Protein AF-A0A654M3J6-F1 (afdb_monomer)

Mean predicted aligned error: 6.0 Å

Structure (mmCIF, N/CA/C/O backbone):
data_AF-A0A654M3J6-F1
#
_entry.id   AF-A0A654M3J6-F1
#
loop_
_atom_site.group_PDB
_atom_site.id
_atom_site.type_symbol
_atom_site.label_atom_id
_atom_site.label_alt_id
_atom_site.label_comp_id
_atom_site.label_asym_id
_atom_site.label_entity_id
_atom_site.label_seq_id
_atom_site.pdbx_PDB_ins_code
_atom_site.Cartn_x
_atom_site.Cartn_y
_atom_site.Cartn_z
_atom_site.occupancy
_atom_site.B_iso_or_equiv
_atom_site.auth_seq_id
_atom_site.auth_comp_id
_atom_site.auth_asym_id
_atom_site.auth_atom_id
_atom_site.pdbx_PDB_model_num
ATOM 1 N N . MET A 1 1 ? 23.819 6.722 -14.914 1.00 44.62 1 MET A N 1
ATOM 2 C CA . MET A 1 1 ? 22.529 7.050 -14.271 1.00 44.62 1 MET A CA 1
ATOM 3 C C . MET A 1 1 ? 21.846 5.722 -14.022 1.00 44.62 1 MET A C 1
ATOM 5 O O . MET A 1 1 ? 21.140 5.274 -14.910 1.00 44.62 1 MET A O 1
ATOM 9 N N . GLU A 1 2 ? 22.232 4.964 -12.987 1.00 48.84 2 GLU A N 1
ATOM 10 C CA . GLU A 1 2 ? 21.936 3.512 -13.019 1.00 48.84 2 GLU A CA 1
ATOM 11 C C . GLU A 1 2 ? 21.458 2.859 -11.711 1.00 48.84 2 GLU A C 1
ATOM 13 O O . GLU A 1 2 ? 20.999 1.728 -11.775 1.00 48.84 2 GLU A O 1
ATOM 18 N N . GLN A 1 3 ? 21.447 3.530 -10.551 1.00 51.41 3 GLN A N 1
ATOM 19 C CA . GLN A 1 3 ? 20.845 2.951 -9.325 1.00 51.41 3 GLN A CA 1
ATOM 20 C C . GLN A 1 3 ? 20.223 3.986 -8.379 1.00 51.41 3 GLN A C 1
ATOM 22 O O . GLN A 1 3 ? 19.177 3.715 -7.794 1.00 51.41 3 GLN A O 1
ATOM 27 N N . GLN A 1 4 ? 20.827 5.172 -8.239 1.00 54.16 4 GLN A N 1
ATOM 28 C CA . GLN A 1 4 ? 20.266 6.245 -7.405 1.00 54.16 4 GLN A CA 1
ATOM 29 C C . GLN A 1 4 ? 18.912 6.738 -7.928 1.00 54.16 4 GLN A C 1
ATOM 31 O O . GLN A 1 4 ? 17.977 6.839 -7.141 1.00 54.16 4 GLN A O 1
ATOM 36 N N . ASP A 1 5 ? 18.783 6.927 -9.245 1.00 61.38 5 ASP A N 1
ATOM 37 C CA . ASP A 1 5 ? 17.539 7.396 -9.873 1.00 61.38 5 ASP A CA 1
ATOM 38 C C . ASP A 1 5 ? 16.349 6.466 -9.577 1.00 61.38 5 ASP A C 1
ATOM 40 O O . ASP A 1 5 ? 15.274 6.929 -9.210 1.00 61.38 5 ASP A O 1
ATOM 44 N N . 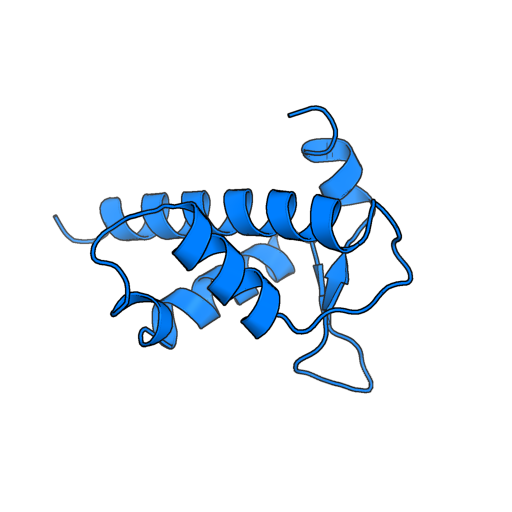ILE A 1 6 ? 16.560 5.145 -9.636 1.00 69.12 6 ILE A N 1
ATOM 45 C CA . ILE A 1 6 ? 15.511 4.142 -9.381 1.00 69.12 6 ILE A CA 1
ATOM 46 C C . ILE A 1 6 ? 15.111 4.136 -7.898 1.00 69.12 6 ILE A C 1
ATOM 48 O O . ILE A 1 6 ? 13.936 4.003 -7.563 1.00 69.12 6 ILE A O 1
ATOM 52 N N . SER A 1 7 ? 16.075 4.292 -6.985 1.00 76.25 7 SER A N 1
ATOM 53 C CA . SER A 1 7 ? 15.779 4.346 -5.549 1.00 76.25 7 SER A CA 1
ATOM 54 C C . SER A 1 7 ? 14.960 5.58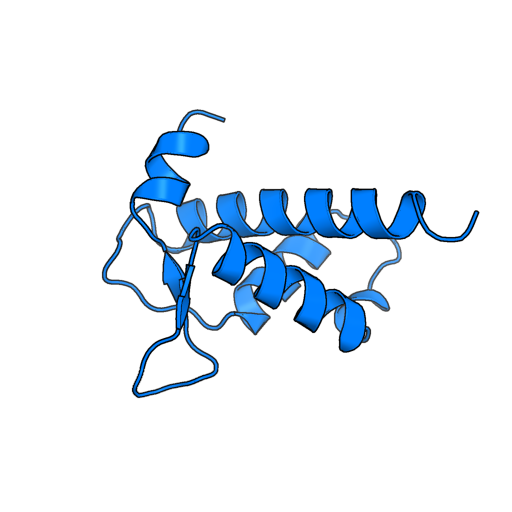6 -5.182 1.00 76.25 7 SER A C 1
ATOM 56 O O . SER A 1 7 ? 14.024 5.482 -4.389 1.00 76.25 7 SER A O 1
ATOM 58 N N . GLU A 1 8 ? 15.298 6.750 -5.740 1.00 81.19 8 GLU A N 1
ATOM 59 C CA . GLU A 1 8 ? 14.543 7.992 -5.528 1.00 81.19 8 GLU A CA 1
ATOM 60 C C . GLU A 1 8 ? 13.145 7.911 -6.150 1.00 81.19 8 GLU A C 1
ATOM 62 O O . GLU A 1 8 ? 12.162 8.342 -5.544 1.00 81.19 8 GLU A O 1
ATOM 67 N N . GLU A 1 9 ? 13.032 7.289 -7.323 1.00 83.56 9 GLU A N 1
ATOM 68 C CA . GLU A 1 9 ? 11.761 7.039 -7.995 1.00 83.56 9 GLU A CA 1
ATOM 69 C C . GLU A 1 9 ? 10.843 6.141 -7.159 1.00 83.56 9 GLU A C 1
ATOM 71 O O . GLU A 1 9 ? 9.700 6.517 -6.879 1.00 83.56 9 GLU A O 1
ATOM 76 N N . ILE A 1 10 ? 11.350 4.998 -6.682 1.00 86.06 10 ILE A N 1
ATOM 77 C CA . ILE A 1 10 ? 10.589 4.084 -5.827 1.00 86.06 10 ILE A CA 1
ATOM 78 C C . ILE A 1 10 ? 10.149 4.792 -4.543 1.00 86.06 10 ILE A C 1
ATOM 80 O O . ILE A 1 10 ? 8.993 4.652 -4.136 1.00 86.06 10 ILE A O 1
ATOM 84 N N . GLN A 1 11 ? 11.031 5.557 -3.893 1.00 87.06 11 GLN A N 1
ATOM 85 C CA . GLN A 1 11 ? 10.671 6.314 -2.691 1.00 87.06 11 GLN A CA 1
ATOM 86 C C . GLN A 1 11 ? 9.583 7.345 -2.994 1.00 87.06 11 GLN A C 1
ATOM 88 O O . GLN A 1 11 ? 8.577 7.410 -2.289 1.00 87.06 11 GLN A O 1
ATOM 93 N N . GLY A 1 12 ? 9.726 8.096 -4.085 1.00 88.31 12 GLY A N 1
ATOM 94 C CA . GLY A 1 12 ? 8.723 9.057 -4.521 1.00 88.31 12 GLY A CA 1
ATOM 95 C C . GLY A 1 12 ? 7.360 8.404 -4.768 1.00 88.31 12 GLY A C 1
ATOM 96 O O . GLY A 1 12 ? 6.341 8.927 -4.316 1.00 88.31 12 GLY A O 1
ATOM 97 N N . LEU A 1 13 ? 7.329 7.268 -5.467 1.00 90.00 13 LEU A N 1
ATOM 98 C CA . LEU A 1 13 ? 6.100 6.518 -5.736 1.00 90.00 13 LEU A CA 1
ATOM 99 C C . LEU A 1 13 ? 5.502 5.913 -4.464 1.00 90.00 13 LEU A C 1
ATOM 101 O O . LEU A 1 13 ? 4.283 5.927 -4.307 1.00 90.00 13 LEU A O 1
ATOM 105 N N . THR A 1 14 ? 6.336 5.446 -3.535 1.00 91.31 14 THR A N 1
ATOM 106 C CA . THR A 1 14 ? 5.906 4.945 -2.220 1.00 91.31 14 THR A CA 1
ATOM 107 C C . THR A 1 14 ? 5.166 6.042 -1.458 1.00 91.31 14 THR A C 1
ATOM 109 O O . THR A 1 14 ? 4.022 5.847 -1.054 1.00 91.31 14 THR A O 1
ATOM 112 N N . LEU A 1 15 ? 5.765 7.231 -1.347 1.00 91.50 15 LEU A N 1
ATOM 113 C CA . LEU A 1 15 ? 5.159 8.373 -0.658 1.00 91.50 15 LEU A CA 1
ATOM 114 C C . LEU A 1 15 ? 3.859 8.832 -1.329 1.00 91.50 15 LEU A C 1
ATOM 116 O O . LEU A 1 15 ? 2.861 9.079 -0.655 1.00 91.50 15 LEU A O 1
ATOM 120 N N . ALA A 1 16 ? 3.846 8.915 -2.661 1.00 91.75 16 ALA A N 1
ATOM 121 C CA . ALA A 1 16 ? 2.641 9.276 -3.401 1.00 91.75 16 ALA A CA 1
ATOM 122 C C . ALA A 1 16 ? 1.520 8.239 -3.213 1.00 91.75 16 ALA A C 1
ATOM 124 O O . ALA A 1 16 ? 0.361 8.619 -3.061 1.00 91.75 16 ALA A O 1
ATOM 125 N N . SER A 1 17 ? 1.866 6.950 -3.157 1.00 93.19 17 SER A N 1
ATOM 126 C CA . SER A 1 17 ? 0.912 5.865 -2.902 1.00 93.19 17 SER A CA 1
ATOM 127 C C . SER A 1 17 ? 0.282 5.972 -1.521 1.00 93.19 17 SER A C 1
ATOM 129 O O . SER A 1 17 ? -0.925 5.796 -1.409 1.00 93.19 17 SER A O 1
ATOM 131 N N . VAL A 1 18 ? 1.057 6.314 -0.485 1.00 94.38 18 VAL A N 1
ATOM 132 C CA . VAL A 1 18 ? 0.511 6.532 0.865 1.00 94.38 18 VAL A CA 1
ATOM 133 C C . VAL A 1 18 ? -0.509 7.671 0.869 1.00 94.38 18 VAL A C 1
ATOM 135 O O . VAL A 1 18 ? -1.603 7.497 1.400 1.00 94.38 18 VAL A O 1
ATOM 138 N N . LYS A 1 19 ? -0.202 8.804 0.224 1.00 92.25 19 LYS A N 1
ATOM 139 C CA . LYS A 1 19 ? -1.130 9.945 0.142 1.00 92.25 19 LYS A CA 1
ATOM 140 C C . LYS A 1 19 ? -2.428 9.591 -0.582 1.00 92.25 19 LYS A C 1
ATOM 142 O O . LYS A 1 19 ? -3.511 9.827 -0.057 1.00 92.25 19 LYS A O 1
ATOM 147 N N . VAL A 1 20 ? -2.322 8.970 -1.758 1.00 93.06 20 VAL A N 1
ATOM 148 C CA . VAL A 1 20 ? -3.498 8.521 -2.518 1.00 93.06 20 VAL A CA 1
ATOM 149 C C . VAL A 1 20 ? -4.312 7.512 -1.712 1.00 93.06 20 VAL A C 1
ATOM 151 O O . VAL A 1 20 ? -5.538 7.579 -1.714 1.00 93.06 20 VAL A O 1
ATOM 154 N N . LEU A 1 21 ? -3.652 6.609 -0.983 1.00 93.56 21 LEU A N 1
ATOM 155 C CA . LEU A 1 21 ? -4.321 5.627 -0.141 1.00 93.56 21 LEU A CA 1
ATOM 156 C C . LEU A 1 21 ? -5.128 6.298 0.982 1.00 93.56 21 LEU A C 1
ATOM 158 O O . LEU A 1 21 ? -6.318 6.020 1.093 1.00 93.56 21 LEU A O 1
ATOM 162 N N . ILE A 1 22 ? -4.516 7.213 1.740 1.00 93.31 22 ILE A N 1
ATOM 163 C CA . ILE A 1 22 ? -5.155 8.038 2.787 1.00 93.31 22 ILE A CA 1
ATOM 164 C C . ILE A 1 22 ? -6.398 8.755 2.246 1.00 93.31 22 ILE A C 1
ATOM 166 O O . ILE A 1 22 ? -7.472 8.678 2.844 1.00 93.31 22 ILE A O 1
ATOM 170 N N . GLU A 1 23 ? -6.271 9.413 1.092 1.00 91.50 23 GLU A N 1
ATOM 171 C CA . GLU A 1 23 ? -7.384 10.114 0.450 1.00 91.50 23 GLU A CA 1
ATOM 172 C C . GLU A 1 23 ? -8.491 9.150 -0.001 1.00 91.50 23 GLU A C 1
ATOM 174 O O . GLU A 1 23 ? -9.671 9.408 0.229 1.00 91.50 23 GLU A O 1
ATOM 179 N N . SER A 1 24 ? -8.121 8.026 -0.622 1.00 90.88 24 SER A N 1
ATOM 180 C CA . SER A 1 24 ? -9.069 7.051 -1.176 1.00 90.88 24 SER A CA 1
ATOM 181 C C . SER A 1 24 ? -9.885 6.325 -0.107 1.00 90.88 24 SER A C 1
ATOM 183 O O . SER A 1 24 ? -11.043 5.985 -0.347 1.00 90.88 24 SER A O 1
ATOM 185 N N . THR A 1 25 ? -9.302 6.106 1.074 1.00 92.50 25 THR A N 1
ATOM 186 C CA . THR A 1 25 ? -9.982 5.477 2.210 1.00 92.50 25 THR A CA 1
ATOM 187 C C . THR A 1 25 ? -10.590 6.499 3.162 1.00 92.50 25 THR A C 1
ATOM 189 O O . THR A 1 25 ? -11.233 6.099 4.127 1.00 92.50 25 THR A O 1
ATOM 192 N N . ASN A 1 26 ? -10.395 7.804 2.929 1.00 90.88 26 ASN A N 1
ATOM 193 C CA . ASN A 1 26 ? -10.783 8.867 3.857 1.00 90.88 26 ASN A CA 1
ATOM 194 C C . ASN A 1 26 ? -10.293 8.587 5.295 1.00 90.88 26 ASN A C 1
ATOM 196 O O . ASN A 1 26 ? -11.036 8.748 6.264 1.00 90.88 26 ASN A O 1
ATOM 200 N N . ASN A 1 27 ? -9.046 8.117 5.425 1.00 90.12 27 ASN A N 1
ATOM 201 C CA . ASN A 1 27 ? -8.420 7.686 6.684 1.00 90.12 27 ASN A CA 1
ATOM 202 C C . ASN A 1 27 ? -9.067 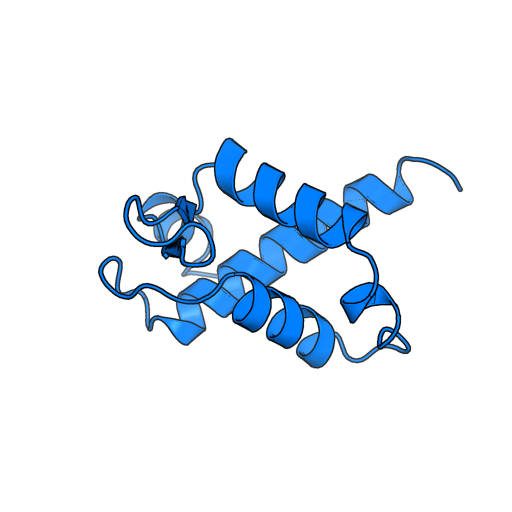6.468 7.377 1.00 90.12 27 ASN A C 1
ATOM 204 O O . ASN A 1 27 ? -8.743 6.167 8.529 1.00 90.12 27 ASN A O 1
ATOM 208 N N . GLU A 1 28 ? -9.960 5.730 6.716 1.00 92.56 28 GLU A N 1
ATOM 209 C CA . GLU A 1 28 ? -10.595 4.553 7.308 1.00 92.56 28 GLU A CA 1
ATOM 210 C C . GLU A 1 28 ? -9.710 3.302 7.201 1.00 92.56 28 GLU A C 1
ATOM 212 O O . GLU A 1 28 ? -9.531 2.714 6.136 1.00 92.56 28 GLU A O 1
ATOM 217 N N . LEU A 1 29 ? -9.221 2.816 8.345 1.00 93.31 29 LEU A N 1
ATOM 218 C CA . LEU A 1 29 ? -8.345 1.633 8.425 1.00 93.31 29 LEU A CA 1
ATOM 219 C C . LEU A 1 29 ? -9.024 0.301 8.054 1.00 93.31 29 LEU A C 1
ATOM 221 O O . LEU A 1 29 ? -8.350 -0.705 7.858 1.00 93.31 29 LEU A O 1
ATOM 225 N N . LYS A 1 30 ? -10.361 0.262 8.017 1.00 93.06 30 LYS A N 1
ATOM 226 C CA . LYS A 1 30 ? -11.143 -0.958 7.732 1.00 93.06 30 LYS A CA 1
ATOM 227 C C . LYS A 1 30 ? -11.526 -1.098 6.261 1.00 93.06 30 LYS A C 1
ATOM 229 O O . LYS A 1 30 ? -12.115 -2.112 5.891 1.00 93.06 30 LYS A O 1
ATOM 234 N N . VAL A 1 31 ? -11.224 -0.095 5.441 1.00 93.56 31 VAL A N 1
ATOM 235 C CA . VAL A 1 31 ? -11.510 -0.118 4.009 1.00 93.56 31 VAL A CA 1
ATOM 236 C C . VAL A 1 31 ? -10.329 -0.758 3.295 1.00 93.56 31 VAL A C 1
ATOM 238 O O . VAL A 1 31 ? -9.209 -0.253 3.346 1.00 93.56 31 VAL A O 1
ATOM 241 N N . SER A 1 32 ? -10.584 -1.887 2.638 1.00 94.56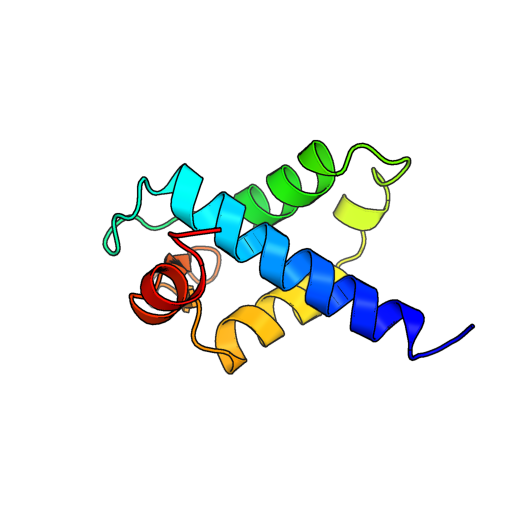 32 SER A N 1
ATOM 242 C CA . SER A 1 32 ? -9.629 -2.504 1.725 1.00 94.56 32 SER A CA 1
ATOM 243 C C . SER A 1 32 ? -9.743 -1.870 0.346 1.00 94.56 32 SER A C 1
ATOM 245 O O . SER A 1 32 ? -10.851 -1.674 -0.161 1.00 94.56 32 SER A O 1
ATOM 247 N N . VAL A 1 33 ? -8.609 -1.643 -0.301 1.00 95.19 33 VAL A N 1
ATOM 248 C CA . VAL A 1 33 ? -8.542 -1.210 -1.700 1.00 95.19 33 VAL A CA 1
ATOM 249 C C . VAL A 1 33 ? -7.585 -2.103 -2.468 1.00 95.19 33 VAL A C 1
ATOM 251 O O . VAL A 1 33 ? -6.663 -2.678 -1.891 1.00 95.19 33 VAL A O 1
ATOM 254 N N . LYS A 1 34 ? -7.764 -2.210 -3.784 1.00 95.25 34 LYS A N 1
ATOM 255 C CA . LYS A 1 34 ? -6.809 -2.949 -4.607 1.00 95.25 34 LYS A CA 1
ATOM 256 C C . LYS A 1 34 ? -5.541 -2.134 -4.773 1.00 95.25 34 LYS A C 1
ATOM 258 O O . LYS A 1 34 ? -5.588 -0.979 -5.194 1.00 95.25 34 LYS A O 1
ATOM 263 N N . PHE A 1 35 ? -4.394 -2.758 -4.523 1.00 93.94 35 PHE A N 1
ATOM 264 C CA . PHE A 1 35 ? -3.107 -2.078 -4.656 1.00 93.94 35 PHE A CA 1
ATOM 265 C C . PHE A 1 35 ? -2.890 -1.516 -6.070 1.00 93.94 35 PHE A C 1
ATOM 267 O O . PHE A 1 35 ? -2.388 -0.406 -6.231 1.00 93.94 35 PHE A O 1
ATOM 274 N N . VAL A 1 36 ? -3.311 -2.260 -7.099 1.00 91.69 36 VAL A N 1
ATOM 275 C CA . VAL A 1 36 ? -3.174 -1.832 -8.498 1.00 91.69 36 VAL A CA 1
ATOM 276 C C . VAL A 1 36 ? -3.963 -0.559 -8.806 1.00 91.69 36 VAL A C 1
ATOM 278 O O . VAL A 1 36 ? -3.482 0.272 -9.570 1.00 91.69 36 VAL A O 1
ATOM 281 N N . ASP A 1 37 ? -5.128 -0.368 -8.185 1.00 92.38 37 ASP A N 1
ATOM 282 C CA . ASP A 1 37 ? -5.952 0.820 -8.412 1.00 92.38 37 ASP A CA 1
ATOM 283 C C . ASP A 1 37 ? -5.270 2.061 -7.824 1.00 92.38 37 ASP A C 1
ATOM 285 O O . ASP A 1 37 ? -5.192 3.094 -8.487 1.00 92.38 37 ASP A O 1
ATOM 289 N N . ILE A 1 38 ? -4.680 1.924 -6.631 1.00 92.88 38 ILE A N 1
ATOM 290 C CA . ILE A 1 38 ? -3.887 2.979 -5.984 1.00 92.88 38 ILE A CA 1
ATOM 291 C C . ILE A 1 38 ? -2.647 3.319 -6.806 1.00 92.88 38 ILE A C 1
ATOM 293 O O . ILE A 1 38 ? -2.392 4.489 -7.087 1.00 92.88 38 ILE A O 1
ATOM 297 N N . TYR A 1 39 ? -1.891 2.306 -7.229 1.00 91.12 39 TYR A N 1
ATOM 298 C CA . TYR A 1 39 ? -0.686 2.508 -8.030 1.00 91.12 39 TYR A CA 1
ATOM 299 C C . TYR A 1 39 ? -0.998 3.225 -9.353 1.00 91.12 39 TYR A C 1
ATOM 301 O O . TYR A 1 39 ? -0.338 4.201 -9.708 1.00 91.12 39 TYR A O 1
ATOM 309 N N . ASN A 1 40 ? -2.056 2.801 -10.050 1.00 88.31 40 ASN A N 1
ATOM 310 C CA . ASN A 1 40 ? -2.478 3.434 -11.297 1.00 88.31 40 ASN A CA 1
ATOM 311 C C . ASN A 1 40 ? -2.937 4.885 -11.081 1.00 88.31 40 ASN A C 1
ATOM 313 O O . ASN A 1 40 ? -2.648 5.747 -11.911 1.00 88.31 40 ASN A O 1
ATOM 317 N N . ASP A 1 41 ? -3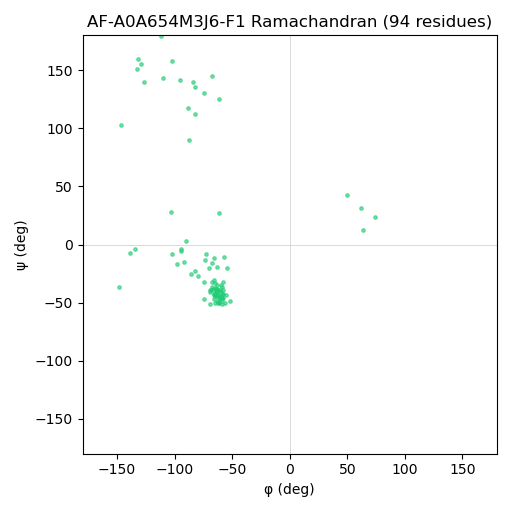.630 5.184 -9.977 1.00 89.69 41 ASP A N 1
ATOM 318 C CA . ASP A 1 41 ? -4.028 6.558 -9.649 1.00 89.69 41 ASP A CA 1
ATOM 319 C C . ASP A 1 41 ? -2.799 7.452 -9.386 1.00 89.69 41 ASP A C 1
ATOM 321 O O . ASP A 1 41 ? -2.699 8.553 -9.930 1.00 89.69 41 ASP A O 1
ATOM 325 N N . VAL A 1 42 ? -1.786 6.947 -8.672 1.00 89.69 42 VAL A N 1
ATOM 326 C CA . VAL A 1 42 ? -0.499 7.647 -8.494 1.00 89.69 42 VAL A CA 1
ATOM 327 C C . VAL A 1 42 ? 0.157 7.980 -9.836 1.00 89.69 42 VAL A C 1
ATOM 329 O O . VAL A 1 42 ? 0.531 9.137 -10.063 1.00 89.69 42 VAL A O 1
ATOM 332 N N . CYS A 1 43 ? 0.272 6.999 -10.737 1.00 84.94 43 CYS A N 1
ATOM 333 C CA . CYS A 1 43 ? 0.864 7.199 -12.063 1.00 84.94 43 CYS A CA 1
ATOM 334 C C . CYS A 1 43 ? 0.091 8.249 -12.879 1.00 84.94 43 CYS A C 1
ATOM 336 O O . CYS A 1 43 ? 0.698 9.116 -13.512 1.00 84.94 43 CYS A O 1
ATOM 338 N N . ARG A 1 44 ? -1.249 8.233 -12.819 1.00 84.25 44 ARG A N 1
ATOM 339 C CA . ARG A 1 44 ? -2.105 9.215 -13.509 1.00 84.25 44 ARG A CA 1
ATOM 340 C C . ARG A 1 44 ? -1.926 10.628 -12.959 1.00 84.25 44 ARG A C 1
ATOM 342 O O . ARG A 1 44 ? -1.757 11.565 -13.740 1.00 84.25 44 ARG A O 1
ATOM 349 N N . ARG A 1 45 ? -1.932 10.795 -11.632 1.00 83.69 45 ARG A N 1
ATOM 350 C CA . ARG A 1 45 ? -1.824 12.107 -10.965 1.00 83.69 45 ARG A CA 1
ATOM 351 C C . ARG A 1 45 ? -0.474 12.786 -11.178 1.00 83.69 45 ARG A C 1
ATOM 353 O O . ARG A 1 45 ? -0.415 14.012 -11.222 1.00 83.69 45 ARG A O 1
ATOM 360 N N . ARG A 1 46 ? 0.606 12.017 -11.340 1.00 74.75 46 ARG A N 1
ATOM 361 C CA . ARG A 1 46 ? 1.952 12.559 -11.600 1.00 74.75 46 ARG A CA 1
ATOM 362 C C . ARG A 1 46 ? 2.152 13.119 -13.016 1.00 74.75 46 ARG A C 1
ATOM 364 O O . ARG A 1 46 ? 3.159 13.778 -13.253 1.00 74.75 46 ARG A O 1
ATOM 371 N N . GLY A 1 47 ? 1.201 12.933 -13.936 1.00 61.72 47 GLY A N 1
ATOM 372 C CA . GLY A 1 47 ? 1.085 13.758 -15.146 1.00 61.72 47 GLY A CA 1
ATOM 373 C C . GLY A 1 47 ? 2.264 13.721 -16.132 1.00 61.72 47 GLY A C 1
ATOM 374 O O . GLY A 1 47 ? 2.522 14.725 -16.794 1.00 61.72 47 GLY A O 1
ATOM 375 N N . GLY A 1 48 ? 2.988 12.605 -16.266 1.00 49.94 48 GLY A N 1
ATOM 376 C CA . GLY A 1 48 ? 4.078 12.478 -17.249 1.00 49.94 48 GLY A CA 1
ATOM 377 C C . GLY A 1 48 ? 3.785 11.489 -18.383 1.00 49.94 48 GLY A C 1
ATOM 378 O O . GLY A 1 48 ? 2.742 10.844 -18.411 1.00 49.94 48 GLY A O 1
ATOM 379 N N . ARG A 1 49 ? 4.734 11.339 -19.324 1.00 42.56 49 ARG A N 1
ATOM 380 C CA . ARG A 1 49 ? 4.754 10.375 -20.460 1.00 42.56 49 ARG A CA 1
ATOM 381 C C . ARG A 1 49 ? 4.742 8.885 -20.026 1.00 42.56 49 ARG A C 1
ATOM 383 O O . ARG A 1 49 ? 5.241 8.019 -20.743 1.00 42.56 49 ARG A O 1
ATOM 390 N N . TYR A 1 50 ? 4.180 8.582 -18.863 1.00 48.50 50 TYR A N 1
ATOM 391 C CA . TYR A 1 50 ? 4.380 7.380 -18.064 1.00 48.50 50 TYR A CA 1
ATOM 392 C C . TYR A 1 50 ? 3.230 6.370 -18.148 1.00 48.50 50 TYR A C 1
ATOM 394 O O . TYR A 1 50 ? 3.103 5.504 -17.294 1.00 48.50 50 TYR A O 1
ATOM 402 N N . ASN A 1 51 ? 2.493 6.337 -19.264 1.00 47.75 51 ASN A N 1
ATOM 403 C CA . ASN A 1 51 ? 1.719 5.136 -19.626 1.00 47.75 51 ASN A CA 1
ATOM 404 C C . ASN A 1 51 ? 2.611 3.871 -19.741 1.00 47.75 51 ASN A C 1
ATOM 406 O O . ASN A 1 51 ? 2.098 2.764 -19.854 1.00 47.75 51 ASN A O 1
ATOM 410 N N . LYS A 1 52 ? 3.948 4.015 -19.727 1.00 47.53 52 LYS A N 1
ATOM 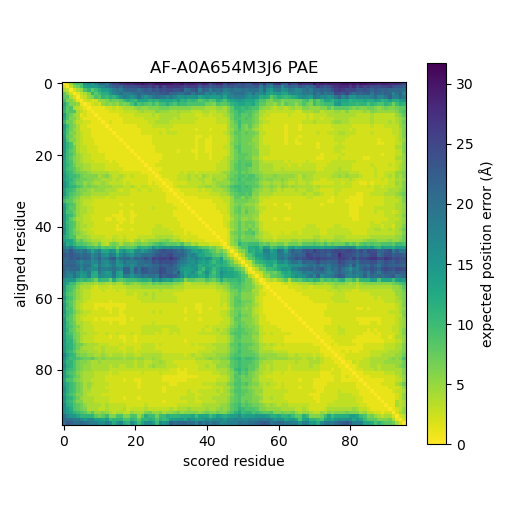411 C CA . LYS A 1 52 ? 4.901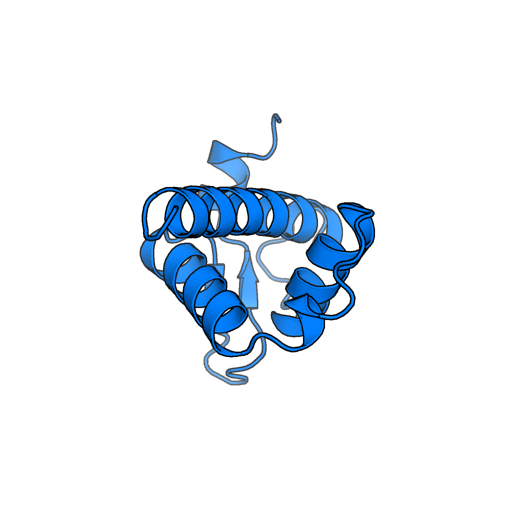 2.902 -19.597 1.00 47.53 52 LYS A CA 1
ATOM 412 C C . LYS A 1 52 ? 5.088 2.397 -18.156 1.00 47.53 52 LYS A C 1
ATOM 414 O O . LYS A 1 52 ? 5.396 1.223 -18.011 1.00 47.53 52 LYS A O 1
ATOM 419 N N . GLU A 1 53 ? 4.885 3.214 -17.118 1.00 52.47 53 GLU A N 1
ATOM 420 C CA . GLU A 1 53 ? 5.026 2.789 -15.708 1.00 52.47 53 GLU A CA 1
ATOM 421 C C . GLU A 1 53 ? 3.856 1.911 -15.249 1.00 52.47 53 GLU A C 1
ATOM 423 O O . GLU A 1 53 ? 4.078 0.944 -14.529 1.00 52.47 53 GLU A O 1
ATOM 428 N N . GLU A 1 54 ? 2.638 2.125 -15.779 1.00 52.50 54 GLU A N 1
ATOM 429 C CA . GLU A 1 54 ? 1.523 1.162 -15.642 1.00 52.50 54 GLU A CA 1
ATOM 430 C C . GLU A 1 54 ? 1.921 -0.253 -16.136 1.00 52.50 54 GLU A C 1
ATOM 432 O O . GLU A 1 54 ? 1.297 -1.246 -15.757 1.00 52.50 54 GLU A O 1
ATOM 437 N N . SER A 1 55 ? 2.973 -0.359 -16.965 1.00 54.78 55 SER A N 1
ATOM 438 C CA . SER A 1 55 ? 3.490 -1.612 -17.531 1.00 54.78 55 SER A CA 1
ATOM 439 C C . SER A 1 55 ? 4.759 -2.153 -16.848 1.00 54.78 55 SER A C 1
ATOM 441 O O . SER A 1 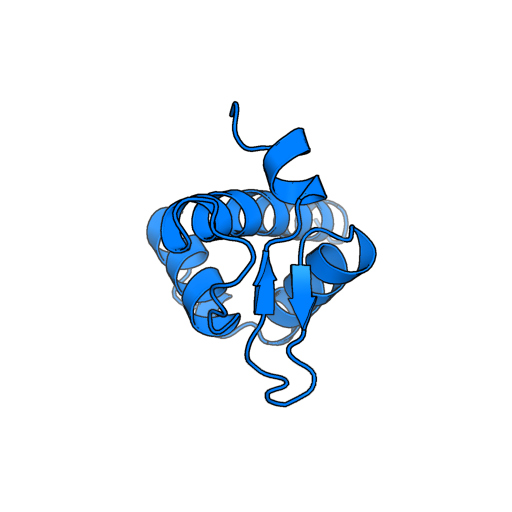55 ? 5.156 -3.277 -17.165 1.00 54.78 55 SER A O 1
ATOM 443 N N . ASP A 1 56 ? 5.400 -1.418 -15.927 1.00 74.25 56 ASP A N 1
ATOM 444 C CA . ASP A 1 56 ? 6.608 -1.898 -15.239 1.00 74.25 56 ASP A CA 1
ATOM 445 C C . ASP A 1 56 ? 6.241 -2.709 -13.988 1.00 74.25 56 ASP A C 1
ATOM 447 O O . ASP A 1 56 ? 6.081 -2.208 -12.871 1.00 74.25 56 ASP A O 1
ATOM 451 N N . LEU A 1 57 ? 6.088 -4.018 -14.201 1.00 82.19 57 LEU A N 1
ATOM 452 C CA . LEU A 1 57 ? 5.777 -4.982 -13.147 1.00 82.19 57 LEU A CA 1
ATOM 453 C C . LEU A 1 57 ? 6.819 -4.992 -12.019 1.00 82.19 57 LEU A C 1
ATOM 455 O O . LEU A 1 57 ? 6.447 -5.258 -10.876 1.00 82.19 57 LEU A O 1
ATOM 459 N N . GLN A 1 58 ? 8.095 -4.724 -12.322 1.00 8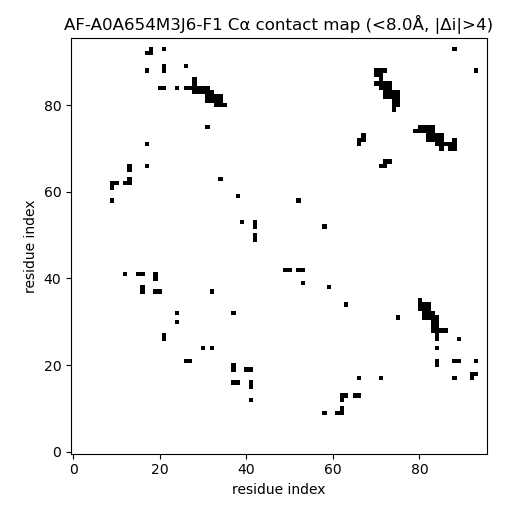5.00 58 GLN A N 1
ATOM 460 C CA . GLN A 1 58 ? 9.164 -4.744 -11.322 1.00 85.00 58 GLN A CA 1
ATOM 461 C C . GLN A 1 58 ? 9.083 -3.508 -10.435 1.00 85.00 58 GLN A C 1
ATOM 463 O O . GLN A 1 58 ? 9.078 -3.637 -9.212 1.00 85.00 58 GLN A O 1
ATOM 468 N N . LEU A 1 59 ? 8.930 -2.325 -11.034 1.00 85.56 59 LEU A N 1
ATOM 469 C CA . LEU A 1 59 ? 8.768 -1.077 -10.292 1.00 85.56 59 LEU A CA 1
ATOM 470 C C . LEU A 1 59 ? 7.544 -1.135 -9.371 1.00 85.56 59 LEU A C 1
ATOM 472 O O . LEU A 1 59 ? 7.633 -0.822 -8.182 1.00 85.56 59 LEU A O 1
ATOM 476 N N . ARG A 1 60 ? 6.412 -1.621 -9.894 1.00 88.94 60 ARG A N 1
ATOM 477 C CA . ARG A 1 60 ? 5.186 -1.814 -9.115 1.00 88.94 60 ARG A CA 1
ATOM 478 C C . ARG A 1 60 ? 5.393 -2.761 -7.930 1.00 88.94 60 ARG A C 1
ATOM 480 O O . ARG A 1 60 ? 4.905 -2.478 -6.835 1.00 88.94 60 ARG A O 1
ATOM 487 N N . GLN A 1 61 ? 6.113 -3.866 -8.130 1.00 90.75 61 GLN A N 1
ATOM 488 C CA . GLN A 1 61 ? 6.425 -4.802 -7.049 1.00 90.75 61 GLN A CA 1
ATOM 489 C C . GLN A 1 61 ? 7.335 -4.158 -5.996 1.00 90.75 61 GLN A C 1
ATOM 491 O O . GLN A 1 61 ? 7.046 -4.259 -4.809 1.00 90.75 61 GLN A O 1
ATOM 496 N N . HIS A 1 62 ? 8.368 -3.420 -6.406 1.00 91.81 62 HIS A N 1
ATOM 497 C CA . HIS A 1 62 ? 9.260 -2.728 -5.474 1.00 91.81 62 HIS A CA 1
ATOM 498 C C . HIS A 1 62 ? 8.544 -1.669 -4.630 1.00 91.81 62 HIS A C 1
ATOM 500 O O . HIS A 1 62 ? 8.809 -1.558 -3.434 1.00 91.81 62 HIS A O 1
ATOM 506 N N . VAL A 1 63 ? 7.606 -0.919 -5.217 1.00 92.56 63 VAL A N 1
ATOM 507 C CA . VAL A 1 63 ? 6.768 0.028 -4.463 1.00 92.56 63 VAL A CA 1
ATOM 508 C C . VAL A 1 63 ? 5.903 -0.716 -3.446 1.00 92.56 63 VAL A C 1
ATOM 510 O O . VAL A 1 63 ? 5.843 -0.317 -2.283 1.00 92.56 63 VAL A O 1
ATOM 513 N N . ARG A 1 64 ? 5.282 -1.832 -3.846 1.00 94.06 64 ARG A N 1
ATOM 514 C CA . ARG A 1 64 ? 4.491 -2.673 -2.939 1.00 94.06 64 ARG A CA 1
ATOM 515 C C . ARG A 1 64 ? 5.324 -3.185 -1.764 1.00 94.06 64 ARG A C 1
ATOM 517 O O . ARG A 1 64 ? 4.900 -3.074 -0.616 1.00 94.06 64 ARG A O 1
ATOM 524 N N . ASP A 1 65 ? 6.507 -3.715 -2.047 1.00 94.50 65 ASP A N 1
ATOM 525 C CA . ASP A 1 65 ? 7.413 -4.265 -1.039 1.00 94.50 65 ASP A CA 1
ATOM 526 C C . ASP A 1 65 ? 7.910 -3.177 -0.077 1.00 94.50 65 ASP A C 1
ATOM 528 O O . ASP A 1 65 ? 7.995 -3.406 1.133 1.00 94.50 65 ASP A O 1
ATOM 532 N N . ASN A 1 66 ? 8.173 -1.966 -0.575 1.00 94.62 66 ASN A N 1
ATOM 533 C CA . ASN A 1 66 ? 8.546 -0.831 0.268 1.00 94.62 66 ASN A CA 1
ATOM 534 C C . ASN A 1 66 ? 7.403 -0.345 1.159 1.00 94.62 66 ASN A C 1
ATOM 536 O O . ASN A 1 66 ? 7.642 -0.044 2.327 1.00 94.62 66 ASN A O 1
ATOM 540 N N . LEU A 1 67 ? 6.163 -0.324 0.665 1.00 95.38 67 LEU A N 1
ATOM 541 C CA . LEU A 1 67 ? 4.994 -0.003 1.491 1.00 95.38 67 LEU A CA 1
ATOM 542 C C . LEU A 1 67 ? 4.798 -1.033 2.615 1.00 95.38 67 LEU A C 1
ATOM 544 O O . LEU A 1 67 ? 4.493 -0.658 3.749 1.00 95.38 67 LEU A O 1
ATOM 548 N N . LEU A 1 68 ? 5.004 -2.320 2.316 1.00 96.06 68 LEU A N 1
ATOM 549 C CA . LEU A 1 68 ? 4.877 -3.415 3.283 1.00 96.06 68 LEU A CA 1
ATOM 550 C C . LEU A 1 68 ? 5.985 -3.396 4.332 1.00 96.06 68 LEU A C 1
ATOM 552 O O . LEU A 1 68 ? 5.704 -3.425 5.527 1.00 96.06 68 LEU A O 1
ATOM 556 N N . SER A 1 69 ? 7.242 -3.326 3.895 1.00 95.38 69 SER A N 1
ATOM 557 C CA . SER A 1 69 ? 8.407 -3.302 4.789 1.00 95.38 69 SER A CA 1
ATOM 558 C C . SER A 1 69 ? 8.447 -2.049 5.662 1.00 95.38 69 SER A C 1
ATOM 560 O O . SER A 1 69 ? 8.835 -2.125 6.827 1.00 95.38 69 SER A O 1
ATOM 562 N N . SER A 1 70 ? 7.967 -0.916 5.142 1.00 94.25 70 SER A N 1
ATOM 563 C CA . SER A 1 70 ? 7.786 0.311 5.925 1.00 94.25 70 SER A CA 1
ATOM 564 C C . SER A 1 70 ? 6.589 0.243 6.879 1.00 94.25 70 SER A C 1
ATOM 566 O O . SER A 1 70 ? 6.485 1.073 7.781 1.00 94.25 70 SER A O 1
ATOM 568 N N . GLY A 1 71 ? 5.698 -0.742 6.734 1.00 95.12 71 GLY A N 1
ATOM 569 C CA . GLY A 1 71 ? 4.521 -0.921 7.584 1.00 95.12 71 GLY A CA 1
ATOM 570 C C . GLY A 1 71 ? 3.404 0.090 7.322 1.00 95.12 71 GLY A C 1
ATOM 571 O O . GLY A 1 71 ? 2.598 0.345 8.216 1.00 95.12 71 GLY A O 1
ATOM 572 N N . TYR A 1 72 ? 3.356 0.683 6.127 1.00 95.81 72 TYR A N 1
ATOM 573 C CA . TYR A 1 72 ? 2.312 1.637 5.731 1.00 95.81 72 TYR A CA 1
ATOM 574 C C . TYR A 1 72 ? 1.036 0.960 5.243 1.00 95.81 72 TYR A C 1
ATOM 576 O O . TYR A 1 72 ? -0.043 1.553 5.289 1.00 95.81 72 TYR A O 1
ATOM 584 N N . ILE A 1 73 ? 1.159 -0.290 4.797 1.00 96.75 73 ILE A N 1
ATOM 585 C CA . ILE A 1 73 ? 0.036 -1.106 4.352 1.00 96.75 73 ILE A CA 1
ATOM 586 C C . ILE A 1 73 ? 0.087 -2.499 4.977 1.00 96.75 73 ILE A C 1
ATOM 588 O O . ILE A 1 73 ? 1.147 -2.982 5.378 1.00 96.75 73 ILE A O 1
ATOM 592 N N . PHE A 1 74 ? -1.060 -3.164 4.996 1.00 95.69 74 PHE A N 1
ATOM 593 C CA . PHE A 1 74 ? -1.202 -4.581 5.319 1.00 95.69 74 PHE A CA 1
ATOM 594 C C . PHE A 1 74 ? -1.973 -5.286 4.193 1.00 95.69 74 PHE A C 1
ATOM 596 O O . PHE A 1 74 ? -2.918 -4.712 3.662 1.00 95.69 74 PHE A O 1
ATOM 603 N N . ILE A 1 75 ? -1.577 -6.501 3.803 1.00 95.94 75 ILE A N 1
ATOM 604 C CA . ILE A 1 75 ? -2.274 -7.279 2.757 1.00 95.94 75 ILE A CA 1
ATOM 605 C C . ILE A 1 75 ? -3.475 -7.987 3.380 1.00 95.94 75 ILE A C 1
ATOM 607 O O . ILE A 1 75 ? -3.328 -8.601 4.436 1.00 95.94 75 ILE A O 1
ATOM 611 N N . ASP A 1 76 ? -4.633 -7.956 2.722 1.00 93.94 76 ASP A N 1
ATOM 612 C CA . ASP A 1 76 ? -5.787 -8.738 3.163 1.00 93.94 76 ASP A CA 1
ATOM 613 C C . ASP A 1 76 ? -5.459 -10.248 3.129 1.00 93.94 76 ASP A C 1
ATOM 615 O O . ASP A 1 76 ? -5.060 -10.773 2.087 1.00 93.94 76 ASP A O 1
ATOM 619 N N . PRO A 1 77 ? -5.621 -10.987 4.243 1.00 92.25 77 PRO A N 1
ATOM 620 C CA . PRO A 1 77 ? -5.362 -12.426 4.274 1.00 92.25 77 PRO A CA 1
ATOM 621 C C . PRO A 1 77 ? -6.290 -13.240 3.360 1.00 92.25 77 PRO A C 1
ATOM 623 O O . PRO A 1 77 ? -5.967 -14.384 3.044 1.00 92.25 77 PRO A O 1
ATOM 626 N N . ASN A 1 78 ? -7.433 -12.683 2.954 1.00 94.62 78 ASN A N 1
ATOM 627 C CA . ASN A 1 78 ? -8.407 -13.336 2.081 1.00 94.62 78 ASN A CA 1
ATOM 628 C C . ASN A 1 78 ? -8.260 -12.927 0.608 1.00 94.62 78 ASN A C 1
ATOM 630 O O . ASN A 1 78 ? -8.796 -13.614 -0.261 1.00 94.62 78 ASN A O 1
ATOM 634 N N . ASP A 1 79 ? -7.551 -11.832 0.324 1.00 94.12 79 ASP A N 1
ATOM 635 C CA . ASP A 1 79 ? -7.334 -11.315 -1.027 1.00 94.12 79 ASP A CA 1
ATOM 636 C C . ASP A 1 79 ? -5.953 -10.657 -1.144 1.00 94.12 79 ASP A C 1
ATOM 638 O O . ASP A 1 79 ? -5.733 -9.517 -0.738 1.00 94.12 79 ASP A O 1
ATOM 642 N N . ALA A 1 80 ? -5.016 -11.373 -1.767 1.00 91.50 80 ALA A N 1
ATOM 643 C CA . ALA A 1 80 ? -3.644 -10.913 -1.928 1.00 91.50 80 ALA A CA 1
ATOM 644 C C . ALA A 1 80 ? -3.504 -9.673 -2.827 1.00 91.50 80 ALA A C 1
ATOM 646 O O . ALA A 1 80 ? -2.423 -9.089 -2.853 1.00 91.50 80 ALA A O 1
ATOM 647 N N . ASP A 1 81 ? -4.534 -9.254 -3.561 1.00 93.12 81 ASP A N 1
ATOM 648 C CA . ASP A 1 81 ? -4.496 -8.018 -4.352 1.00 93.12 81 ASP A CA 1
ATOM 649 C C . ASP A 1 81 ? -5.027 -6.803 -3.579 1.00 93.12 81 ASP A C 1
ATOM 651 O O . ASP A 1 81 ? -4.781 -5.654 -3.972 1.00 93.12 81 ASP A O 1
ATOM 655 N N . SER A 1 82 ? -5.711 -7.055 -2.464 1.00 96.06 82 SER A N 1
ATOM 656 C CA . SER A 1 82 ? -6.294 -6.041 -1.598 1.00 96.06 82 SER A CA 1
ATOM 657 C C . SER A 1 82 ? -5.370 -5.696 -0.433 1.00 96.06 82 SER A C 1
ATOM 659 O O . SER A 1 82 ? -4.672 -6.536 0.140 1.00 96.06 82 SER A O 1
ATOM 661 N N . ILE A 1 83 ? -5.348 -4.412 -0.093 1.00 96.94 83 ILE A N 1
ATOM 662 C CA . ILE A 1 83 ? -4.509 -3.845 0.956 1.00 96.94 83 ILE A CA 1
ATOM 663 C C . ILE A 1 83 ? -5.328 -2.928 1.860 1.00 96.94 83 ILE A C 1
ATOM 665 O O . ILE A 1 83 ? -6.291 -2.295 1.425 1.00 96.94 83 ILE A O 1
ATOM 669 N N . TYR A 1 84 ? -4.904 -2.834 3.112 1.00 96.62 84 TYR A N 1
ATOM 670 C CA . TYR A 1 84 ? -5.405 -1.900 4.109 1.00 96.62 84 TYR A CA 1
ATOM 671 C C . TYR A 1 84 ? -4.347 -0.847 4.414 1.00 96.62 84 TYR A C 1
ATOM 673 O O . TYR A 1 84 ? -3.155 -1.155 4.483 1.00 96.62 84 TYR A O 1
ATOM 681 N N . LEU A 1 85 ? -4.800 0.382 4.648 1.00 96.12 85 LEU A N 1
ATOM 682 C CA . LEU A 1 85 ? -3.996 1.446 5.242 1.00 96.12 85 LEU A CA 1
ATOM 683 C C . LEU A 1 85 ? -3.684 1.111 6.710 1.00 96.12 85 LEU A C 1
ATOM 685 O O . LEU A 1 85 ? -4.526 0.546 7.411 1.00 96.12 85 LEU A O 1
ATOM 689 N N . THR A 1 86 ? -2.499 1.476 7.200 1.00 95.94 86 THR A N 1
ATOM 690 C CA . THR A 1 86 ? -2.150 1.348 8.624 1.00 95.94 86 THR A CA 1
ATOM 691 C C . THR A 1 86 ? -2.227 2.689 9.352 1.00 95.94 86 THR A C 1
ATOM 693 O O . THR A 1 86 ? -2.085 3.751 8.750 1.00 95.94 86 THR A O 1
ATOM 696 N N . GLN A 1 87 ? -2.388 2.653 10.681 1.00 94.25 87 GLN A N 1
ATOM 697 C CA . GLN A 1 87 ? -2.356 3.870 11.504 1.00 94.25 87 GLN A CA 1
ATOM 698 C C . GLN A 1 87 ? -1.020 4.617 11.366 1.00 94.25 87 GLN A C 1
ATOM 700 O O . GLN A 1 87 ? -1.014 5.837 11.275 1.00 94.25 87 GLN A O 1
ATOM 705 N N . LYS A 1 88 ? 0.098 3.884 11.245 1.00 94.56 88 LYS A N 1
ATOM 706 C CA . LYS A 1 88 ? 1.433 4.462 11.032 1.00 94.56 88 LYS A CA 1
ATOM 707 C C . LYS A 1 88 ? 1.475 5.382 9.808 1.00 94.56 88 LYS A C 1
ATOM 709 O O . LYS A 1 88 ? 2.066 6.452 9.867 1.00 94.56 88 LYS A O 1
ATOM 714 N N . ALA A 1 89 ? 0.852 4.968 8.705 1.00 92.88 89 ALA A N 1
ATOM 715 C CA . ALA A 1 89 ? 0.808 5.773 7.490 1.00 92.88 89 ALA A CA 1
ATOM 716 C C . ALA A 1 89 ? 0.046 7.093 7.695 1.00 92.88 89 ALA A C 1
ATOM 718 O O . ALA A 1 89 ? 0.487 8.128 7.207 1.00 92.88 89 ALA A O 1
ATOM 719 N N . ILE A 1 90 ? -1.058 7.067 8.448 1.00 92.38 90 ILE A N 1
ATOM 720 C CA . ILE A 1 90 ? -1.819 8.273 8.807 1.00 92.38 90 ILE A CA 1
ATOM 721 C C . ILE A 1 90 ? -0.966 9.180 9.696 1.00 92.38 90 ILE A C 1
ATOM 723 O O . ILE A 1 90 ? -0.815 10.358 9.389 1.00 92.38 90 ILE A O 1
ATOM 727 N N . ASP A 1 91 ? -0.374 8.633 10.757 1.00 91.38 91 ASP A N 1
ATOM 728 C CA . ASP A 1 91 ? 0.402 9.410 11.729 1.00 91.38 91 ASP A CA 1
ATOM 729 C C . ASP A 1 91 ? 1.601 10.126 11.082 1.00 91.38 91 ASP A C 1
ATOM 731 O O . ASP A 1 91 ? 1.949 11.234 11.479 1.00 91.38 91 ASP A O 1
ATOM 735 N N . GLU A 1 92 ? 2.231 9.511 10.075 1.00 89.44 92 GLU A N 1
ATOM 736 C CA . GLU A 1 92 ? 3.393 10.087 9.390 1.00 89.44 92 GLU A CA 1
ATOM 737 C C . GLU A 1 92 ? 3.028 11.042 8.237 1.00 89.44 92 GLU A C 1
ATOM 739 O O . GLU A 1 92 ? 3.831 11.918 7.908 1.00 89.44 92 GLU A O 1
ATOM 744 N N . TYR A 1 93 ? 1.850 10.897 7.611 1.00 84.94 93 TYR A N 1
ATOM 745 C CA . TYR A 1 93 ? 1.554 11.563 6.331 1.00 84.94 93 TYR A CA 1
ATOM 746 C C . TYR A 1 93 ? 0.188 12.252 6.215 1.00 84.94 93 TYR A C 1
ATOM 748 O O . TYR A 1 93 ? -0.051 12.900 5.198 1.00 84.94 93 TYR A O 1
ATOM 756 N N . ALA A 1 94 ? -0.700 12.175 7.209 1.00 71.94 94 ALA A N 1
ATOM 757 C CA . ALA A 1 94 ? -2.013 12.830 7.137 1.00 71.94 94 ALA A CA 1
ATOM 758 C C . ALA A 1 94 ? -1.946 14.367 7.213 1.00 71.94 94 ALA A C 1
ATOM 760 O O . ALA A 1 94 ? -2.879 15.042 6.785 1.00 71.94 94 ALA A O 1
ATOM 761 N N . GLU A 1 95 ? -0.852 14.927 7.737 1.00 67.94 95 GLU A N 1
ATOM 762 C CA . GLU A 1 95 ? -0.653 16.379 7.872 1.00 67.94 95 GLU A CA 1
ATOM 763 C C . GLU A 1 95 ? 0.034 17.034 6.651 1.00 67.94 95 GLU A C 1
ATOM 765 O O . GLU A 1 95 ? 0.315 18.233 6.684 1.00 67.94 95 GLU A O 1
ATOM 770 N N . TYR A 1 96 ? 0.317 16.271 5.583 1.00 55.59 96 TYR A N 1
ATOM 771 C CA . TYR A 1 96 ? 1.216 16.662 4.481 1.00 55.59 96 TYR A CA 1
ATOM 772 C C . TYR A 1 96 ? 0.573 16.882 3.112 1.00 55.59 96 TYR A C 1
ATOM 774 O O . TYR A 1 96 ? -0.122 15.970 2.614 1.00 55.59 96 TYR A O 1
#

Secondary structure (DSSP, 8-state):
--SHHHHHHHHHHHHHHHHHHHHHHTT-TT-EEEHHHHHHHHHHHTTSS-TTGGG-HHHHHHHHHHHHHTTSEEEETTEEEEEEE-HHHHHHHTT-

Organism: NCBI:txid1353260

Radius of gyration: 12.92 Å; Cα contacts (8 Å, |Δi|>4): 100; chains: 1; bounding box: 34×30×32 Å

Solvent-accessible surface area (backbone atoms only — not comparable to full-atom values): 5520 Å² total; per-residue (Å²): 140,84,57,67,65,59,53,54,48,41,51,52,51,34,55,46,36,52,52,52,46,41,62,75,42,70,70,40,60,85,47,70,44,49,52,67,60,45,51,47,49,41,58,60,73,67,70,61,97,46,81,58,58,84,67,36,66,65,61,56,48,53,28,51,50,50,32,45,76,71,47,35,38,45,69,39,94,90,37,86,60,28,30,22,53,32,70,62,38,46,77,76,44,70,93,111

Sequence (96 aa):
MEQQDISEEIQGLTLASVKVLIESTNNELKVSVKFVDIYNDVCRRRGGRYNKEESDLQLRQHVRDNLLSSGYIFIDPNDADSIYLTQKAIDEYAEY

Foldseek 3Di:
DPPPVLVVVLVVLLLLLLVLQCVVCVNDQPDKDFLLVSSVVSQVVVDDPVPVVNVPPPSSVSSVVCCVVVPQWDADPVDNRIIGGDPVSCVVRVVD

Nearest PDB structures (foldseek):
  3euh-assembly1_B  TM=6.600E-01  e=1.394E-01  Escherichia coli K-12
  4xgc-assembly1_D  TM=6.076E-01  e=3.789E-01  Drosophila melanogaster
  7jk6-assembly1_D  TM=5.735E-01  e=3.343E-01  Drosophila melanogaster
  7jgr-assembly1_D  TM=5.723E-01  e=3.789E-01  Drosophila melanogaster
  5meb-assembly2_B  TM=4.104E-01  e=1.167E+00  Saccharomyces cerevisiae

pLDDT: mean 84.33, std 15.37, range [42.56, 96.94]